Protein AF-A0A838E143-F1 (afdb_monomer_lite)

Secondary structure (DSSP, 8-state):
-HHHHHHHTTTTSSHHHHHHHHHHHHHHHHHHHHHHHHHHHHHHHHHHH---HHHHHHHHHHHHHHHHHHHHHHHHHHHTT--TT---HHHHHHHHHHHHHHHHHHHHHHHHHHHHHHHHHT------

Sequence (128 aa):
MIGGAMIAQGLGADPPESYAAGGALKTAHAAAMHGVQVLPGLSWLAAMGVRSPARRHGLIRLGVLGYVAIAAVALYEVTAAAPPSAVGLPSSVLLVAGLTALLAAFGIALAETFRSTTDRSGVRPARR

pLDDT: mean 80.86, std 12.03, range [56.12, 96.19]

Structure (mmCIF, N/CA/C/O backbone):
data_AF-A0A838E143-F1
#
_entry.id   AF-A0A838E143-F1
#
loop_
_atom_site.group_PDB
_atom_site.id
_atom_site.type_symbol
_atom_site.label_atom_id
_atom_site.label_alt_id
_atom_site.label_comp_id
_atom_site.label_asym_id
_atom_site.label_entity_id
_atom_site.label_seq_id
_atom_site.pdbx_PDB_ins_code
_atom_site.Cartn_x
_atom_site.Cartn_y
_atom_site.Cartn_z
_atom_site.occupancy
_atom_site.B_iso_or_equiv
_atom_site.auth_seq_id
_atom_site.auth_comp_id
_atom_site.auth_asym_id
_atom_site.auth_atom_id
_atom_site.pdbx_PDB_model_num
ATOM 1 N N . MET A 1 1 ? 16.957 11.752 -11.013 1.00 56.12 1 MET A N 1
ATOM 2 C CA . MET A 1 1 ? 15.738 11.824 -11.852 1.00 56.12 1 MET A CA 1
ATOM 3 C C . MET A 1 1 ? 15.716 10.628 -12.789 1.00 56.12 1 MET A C 1
ATOM 5 O O . MET A 1 1 ? 16.732 10.395 -13.428 1.00 56.12 1 MET A O 1
ATOM 9 N N . ILE A 1 2 ? 14.604 9.887 -12.874 1.00 62.69 2 ILE A N 1
ATOM 10 C CA . ILE A 1 2 ? 14.507 8.665 -13.702 1.00 62.69 2 ILE A CA 1
ATOM 11 C C . ILE A 1 2 ? 14.760 8.968 -15.187 1.00 62.69 2 ILE A C 1
ATOM 13 O O . ILE A 1 2 ? 15.520 8.251 -15.825 1.00 62.69 2 ILE A O 1
ATOM 17 N N . GLY A 1 3 ? 14.254 10.098 -15.699 1.00 61.03 3 GLY A N 1
ATOM 18 C CA . GLY A 1 3 ? 14.544 10.538 -17.070 1.00 61.03 3 GLY A CA 1
ATOM 19 C C . GLY A 1 3 ? 16.041 10.725 -17.354 1.00 61.03 3 GLY A C 1
ATOM 20 O O . GLY A 1 3 ? 16.498 10.402 -18.440 1.00 61.03 3 GLY A O 1
ATOM 21 N N . GLY A 1 4 ? 16.833 11.148 -16.362 1.00 60.81 4 GLY A N 1
ATOM 22 C CA . GLY A 1 4 ? 18.290 11.254 -16.507 1.00 60.81 4 GLY A CA 1
ATOM 23 C C . GLY A 1 4 ? 18.998 9.896 -16.574 1.00 60.81 4 GLY A C 1
ATOM 24 O O . GLY A 1 4 ? 19.957 9.751 -17.321 1.00 60.81 4 GLY A O 1
ATOM 25 N N . ALA A 1 5 ? 18.508 8.892 -15.836 1.00 63.56 5 ALA A N 1
ATOM 26 C CA . ALA A 1 5 ? 19.036 7.527 -15.904 1.00 63.56 5 ALA A CA 1
ATOM 27 C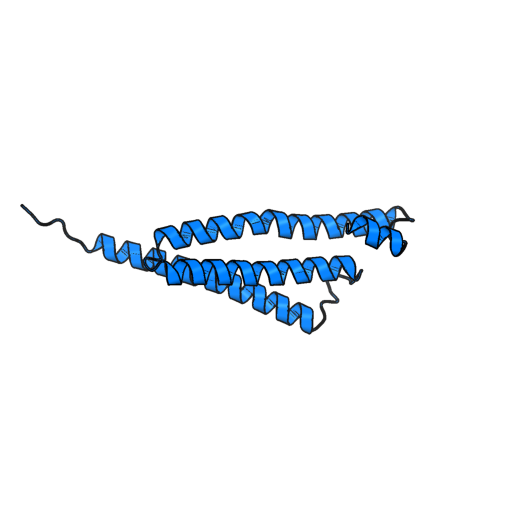 C . ALA A 1 5 ? 18.697 6.852 -17.243 1.00 63.56 5 ALA A C 1
ATOM 29 O O . ALA A 1 5 ? 19.539 6.164 -17.806 1.00 63.56 5 ALA A O 1
ATOM 30 N N . MET A 1 6 ? 17.501 7.110 -17.782 1.00 66.50 6 MET A N 1
ATOM 31 C CA . MET A 1 6 ? 17.100 6.636 -19.109 1.00 66.50 6 MET A CA 1
ATOM 32 C C . MET A 1 6 ? 17.958 7.251 -20.219 1.00 66.50 6 MET A C 1
ATOM 34 O O . MET A 1 6 ? 18.485 6.520 -21.050 1.00 66.50 6 MET A O 1
ATOM 38 N N . ILE A 1 7 ? 18.191 8.569 -20.172 1.00 67.25 7 ILE A N 1
ATOM 39 C CA . ILE A 1 7 ? 19.088 9.262 -21.111 1.00 67.25 7 ILE A CA 1
ATOM 40 C C . ILE A 1 7 ? 20.513 8.695 -21.027 1.00 67.25 7 ILE A C 1
ATOM 42 O O . ILE A 1 7 ? 21.138 8.452 -22.054 1.00 67.25 7 ILE A O 1
ATOM 46 N N . ALA A 1 8 ? 21.018 8.431 -19.818 1.00 66.25 8 ALA A N 1
ATOM 47 C CA . ALA A 1 8 ? 22.348 7.849 -19.626 1.00 66.25 8 ALA A CA 1
ATOM 48 C C . ALA A 1 8 ? 22.480 6.415 -20.179 1.00 66.25 8 ALA A C 1
ATOM 50 O O . ALA A 1 8 ? 23.585 5.990 -20.503 1.00 66.25 8 ALA A O 1
ATOM 51 N N . GLN A 1 9 ? 21.370 5.682 -20.297 1.00 69.38 9 GLN A N 1
ATOM 52 C CA . GLN A 1 9 ? 21.307 4.340 -20.887 1.00 69.38 9 GLN A CA 1
ATOM 53 C C . GLN A 1 9 ? 20.978 4.357 -22.392 1.00 69.38 9 GLN A C 1
ATOM 55 O O . GLN A 1 9 ? 20.842 3.296 -22.992 1.00 69.38 9 GLN A O 1
ATOM 60 N N . GLY A 1 10 ? 20.842 5.538 -23.007 1.00 64.69 10 GLY A N 1
ATOM 61 C CA . GLY A 1 10 ? 20.482 5.691 -24.422 1.00 64.69 10 GLY A CA 1
ATOM 62 C C . GLY A 1 10 ? 18.997 5.467 -24.731 1.00 64.69 10 GLY A C 1
ATOM 63 O O . GLY A 1 10 ? 18.599 5.568 -25.889 1.00 64.69 10 GLY A O 1
ATOM 64 N N . LEU A 1 11 ? 18.167 5.215 -23.715 1.00 65.31 11 LEU A N 1
ATOM 65 C CA . LEU A 1 11 ? 16.735 4.987 -23.884 1.00 65.31 11 LEU A CA 1
ATOM 66 C C . LEU A 1 11 ? 16.044 6.285 -24.313 1.00 65.31 11 LEU A C 1
ATOM 68 O O . LEU A 1 11 ? 16.064 7.285 -23.589 1.00 65.31 11 LEU A O 1
ATOM 72 N N . GLY A 1 12 ? 15.395 6.244 -25.478 1.00 61.53 12 GLY A N 1
ATOM 73 C CA . GLY A 1 12 ? 14.604 7.350 -26.018 1.00 61.53 12 GLY A CA 1
ATOM 74 C C . GLY A 1 12 ? 15.259 8.151 -27.147 1.00 61.53 12 GLY A C 1
ATOM 75 O O . GLY A 1 12 ? 14.677 9.147 -27.581 1.00 61.53 12 GLY A O 1
ATOM 76 N N . ALA A 1 13 ? 16.418 7.713 -27.650 1.00 67.69 13 ALA A N 1
ATOM 77 C CA . ALA A 1 13 ? 17.012 8.250 -28.878 1.00 67.69 13 ALA A CA 1
ATOM 78 C C . ALA A 1 13 ? 16.130 7.981 -30.114 1.00 67.69 13 ALA A C 1
ATOM 80 O O . ALA A 1 13 ? 16.042 8.831 -31.000 1.00 67.69 13 ALA A O 1
ATOM 81 N N . ASP A 1 14 ? 15.413 6.851 -30.115 1.00 71.69 14 ASP A N 1
ATOM 82 C CA . ASP A 1 14 ? 14.422 6.502 -31.127 1.00 71.69 14 ASP A CA 1
ATOM 83 C C . ASP A 1 14 ? 12.983 6.781 -30.633 1.00 71.69 14 ASP A C 1
ATOM 85 O O . ASP A 1 14 ? 12.624 6.417 -29.503 1.00 71.69 14 ASP A O 1
ATOM 89 N N . PRO A 1 15 ? 12.105 7.395 -31.458 1.00 73.62 15 PRO A N 1
ATOM 90 C CA . PRO A 1 15 ? 10.731 7.716 -31.061 1.00 73.62 15 PRO A CA 1
ATOM 91 C C . PRO A 1 15 ? 9.922 6.520 -30.515 1.00 73.62 15 PRO A C 1
ATOM 93 O O . PRO A 1 15 ? 9.253 6.690 -29.493 1.00 73.62 15 PRO A O 1
ATOM 96 N N . PRO A 1 16 ? 9.983 5.306 -31.105 1.00 75.06 16 PRO A N 1
ATOM 97 C CA . PRO A 1 16 ? 9.273 4.136 -30.580 1.00 75.06 16 PRO A CA 1
ATOM 98 C C . PRO A 1 16 ? 9.699 3.736 -29.159 1.00 75.06 16 PRO A C 1
ATOM 100 O O . PRO A 1 16 ? 8.845 3.411 -28.332 1.00 75.06 16 PRO A O 1
ATOM 103 N N . GLU A 1 17 ? 10.995 3.805 -28.847 1.00 67.75 17 GLU A N 1
ATOM 104 C CA . GLU A 1 17 ? 11.522 3.479 -27.515 1.00 67.75 17 GLU A CA 1
ATOM 105 C C . GLU A 1 17 ? 11.111 4.524 -26.475 1.00 67.75 17 GLU A C 1
ATOM 107 O O . GLU A 1 17 ? 10.701 4.182 -25.363 1.00 67.75 17 GLU A O 1
ATOM 112 N N . SER A 1 18 ? 11.131 5.802 -26.864 1.00 67.12 18 SER A N 1
ATOM 113 C CA . SER A 1 18 ? 10.624 6.908 -26.048 1.00 67.12 18 SER A CA 1
ATOM 114 C C . SER A 1 18 ? 9.153 6.717 -25.665 1.00 67.12 18 SER A C 1
ATOM 116 O O . SER A 1 18 ? 8.778 6.919 -24.506 1.00 67.12 18 SER A O 1
ATOM 118 N N . TYR A 1 19 ? 8.306 6.289 -26.607 1.00 70.31 19 TYR A N 1
ATOM 119 C CA . TYR A 1 19 ? 6.892 6.024 -26.326 1.00 70.31 19 TYR A CA 1
ATOM 120 C C . TYR A 1 19 ? 6.689 4.815 -25.410 1.00 70.31 19 TYR A C 1
ATOM 122 O O . TYR A 1 19 ? 5.866 4.885 -24.493 1.00 70.31 19 TYR A O 1
ATOM 130 N N . ALA A 1 20 ? 7.448 3.735 -25.609 1.00 69.06 20 ALA A N 1
ATOM 131 C CA . ALA A 1 20 ? 7.387 2.552 -24.755 1.00 69.06 20 ALA A CA 1
ATOM 132 C C . ALA A 1 20 ? 7.793 2.878 -23.308 1.00 69.06 20 ALA A C 1
ATOM 134 O O . ALA A 1 20 ? 7.065 2.563 -22.362 1.00 69.06 20 ALA A O 1
ATOM 135 N N . ALA A 1 21 ? 8.905 3.591 -23.127 1.00 66.19 21 ALA A N 1
ATOM 136 C CA . ALA A 1 21 ? 9.397 3.951 -21.805 1.00 66.19 21 ALA A CA 1
ATOM 137 C C . ALA A 1 21 ? 8.511 5.005 -21.111 1.00 66.19 21 ALA A C 1
ATOM 139 O O . ALA A 1 21 ? 8.232 4.902 -19.913 1.00 66.19 21 ALA A O 1
ATOM 140 N N . GLY A 1 22 ? 7.975 5.972 -21.864 1.00 68.56 22 GLY A N 1
ATOM 141 C CA . GLY A 1 22 ? 6.956 6.902 -21.371 1.00 68.56 22 GLY A CA 1
ATOM 142 C C . GLY A 1 22 ? 5.659 6.200 -20.943 1.00 68.56 22 GLY A C 1
ATOM 143 O O . GLY A 1 22 ? 5.021 6.614 -19.973 1.00 68.56 22 GLY A O 1
ATOM 144 N N . GLY A 1 23 ? 5.282 5.114 -21.622 1.00 70.88 23 GLY A N 1
ATOM 145 C CA . GLY A 1 23 ? 4.175 4.239 -21.232 1.00 70.88 23 GLY A CA 1
ATOM 146 C C . GLY A 1 23 ? 4.427 3.521 -19.904 1.00 70.88 23 GLY A C 1
ATOM 147 O O . GLY A 1 23 ? 3.591 3.594 -19.004 1.00 70.88 23 GL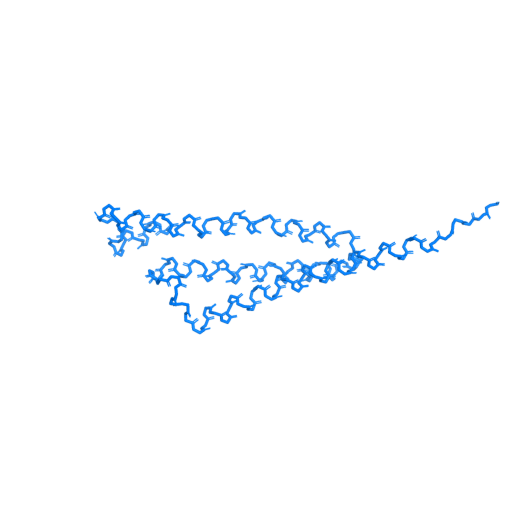Y A O 1
ATOM 148 N N . ALA A 1 24 ? 5.597 2.903 -19.735 1.00 67.62 24 ALA A N 1
ATOM 149 C CA . ALA A 1 24 ? 5.971 2.220 -18.492 1.00 67.62 24 ALA A CA 1
ATOM 150 C C . ALA A 1 24 ? 5.996 3.178 -17.284 1.00 67.62 24 ALA A C 1
AT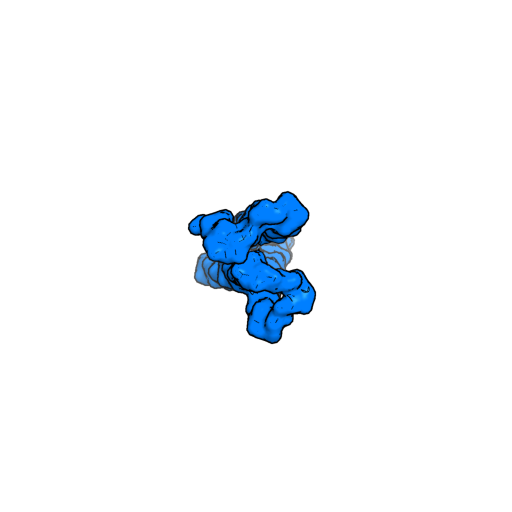OM 152 O O . ALA A 1 24 ? 5.471 2.865 -16.212 1.00 67.62 24 ALA A O 1
ATOM 153 N N . LEU A 1 25 ? 6.517 4.394 -17.480 1.00 70.44 25 LEU A N 1
ATOM 154 C CA . LEU A 1 25 ? 6.512 5.444 -16.461 1.00 70.44 25 LEU A CA 1
ATOM 155 C C . LEU A 1 25 ? 5.103 5.891 -16.067 1.00 70.44 25 LEU A C 1
ATOM 157 O O . LEU A 1 25 ? 4.875 6.174 -14.892 1.00 70.44 25 LEU A O 1
ATOM 161 N N . LYS A 1 26 ? 4.145 5.933 -17.002 1.00 70.31 26 LYS A N 1
ATOM 162 C CA . LYS A 1 26 ? 2.740 6.226 -16.675 1.00 70.31 26 LYS A CA 1
ATOM 163 C C . LYS A 1 26 ? 2.145 5.167 -15.757 1.00 70.31 26 LYS A C 1
ATOM 165 O O . LYS A 1 26 ? 1.419 5.531 -14.839 1.00 70.31 26 LYS A O 1
ATOM 170 N N . THR A 1 27 ? 2.472 3.894 -15.953 1.00 69.00 27 THR A N 1
ATOM 171 C CA . THR A 1 27 ? 1.988 2.805 -15.092 1.00 69.00 27 THR A CA 1
ATOM 172 C C . THR A 1 27 ? 2.574 2.906 -13.686 1.00 69.00 27 THR A C 1
ATOM 174 O O . THR A 1 27 ? 1.826 2.876 -12.710 1.00 69.00 27 THR A O 1
ATOM 177 N N . ALA A 1 28 ? 3.888 3.118 -13.566 1.00 68.69 28 ALA A N 1
ATOM 178 C CA . ALA A 1 28 ? 4.534 3.327 -12.269 1.00 68.69 28 ALA A CA 1
ATOM 179 C C . ALA A 1 28 ? 4.009 4.592 -11.566 1.00 68.69 28 ALA A C 1
ATOM 181 O O . ALA A 1 28 ? 3.735 4.575 -10.367 1.00 68.69 28 ALA A O 1
ATOM 182 N N . HIS A 1 29 ? 3.796 5.675 -12.318 1.00 74.50 29 HIS A N 1
ATOM 183 C CA . HIS A 1 29 ? 3.182 6.900 -11.814 1.00 74.50 29 HIS A CA 1
ATOM 184 C C . HIS A 1 29 ? 1.741 6.673 -11.352 1.00 74.50 29 HIS A C 1
ATOM 186 O O . HIS A 1 29 ? 1.377 7.124 -10.272 1.00 74.50 29 HIS A O 1
ATOM 192 N N . ALA A 1 30 ? 0.922 5.959 -12.127 1.00 73.25 30 ALA A N 1
ATOM 193 C CA . ALA A 1 30 ? -0.450 5.633 -11.756 1.00 73.25 30 ALA A CA 1
ATOM 194 C C . ALA A 1 30 ? -0.482 4.787 -10.479 1.00 73.25 30 ALA A C 1
ATOM 196 O O . ALA A 1 30 ? -1.200 5.140 -9.550 1.00 73.25 30 ALA A O 1
ATOM 197 N N . ALA A 1 31 ? 0.353 3.751 -10.372 1.00 70.75 31 ALA A N 1
ATOM 198 C CA . ALA A 1 31 ? 0.485 2.958 -9.152 1.00 70.75 31 ALA A CA 1
ATOM 199 C C . ALA A 1 31 ? 0.889 3.828 -7.948 1.00 70.75 31 ALA A C 1
ATOM 201 O O . ALA A 1 31 ? 0.249 3.759 -6.898 1.00 70.75 31 ALA A O 1
ATOM 202 N N . ALA A 1 32 ? 1.880 4.709 -8.128 1.00 73.25 32 ALA A N 1
ATOM 203 C CA . ALA A 1 32 ? 2.358 5.623 -7.093 1.00 73.25 32 ALA A CA 1
ATOM 204 C C . ALA A 1 32 ? 1.301 6.666 -6.665 1.00 73.25 32 ALA A C 1
ATOM 206 O O . ALA A 1 32 ? 1.179 7.009 -5.487 1.00 73.25 32 ALA A O 1
ATOM 207 N N . MET A 1 33 ? 0.523 7.181 -7.617 1.00 76.25 33 MET A N 1
ATOM 208 C CA . MET A 1 33 ? -0.500 8.201 -7.375 1.00 76.25 33 MET A CA 1
ATOM 209 C C . MET A 1 33 ? -1.816 7.616 -6.873 1.00 76.25 33 MET A C 1
ATOM 211 O O . MET A 1 33 ? -2.531 8.266 -6.125 1.00 76.25 33 MET A O 1
ATOM 215 N N . HIS A 1 34 ? -2.179 6.404 -7.278 1.00 70.56 34 HIS A N 1
AT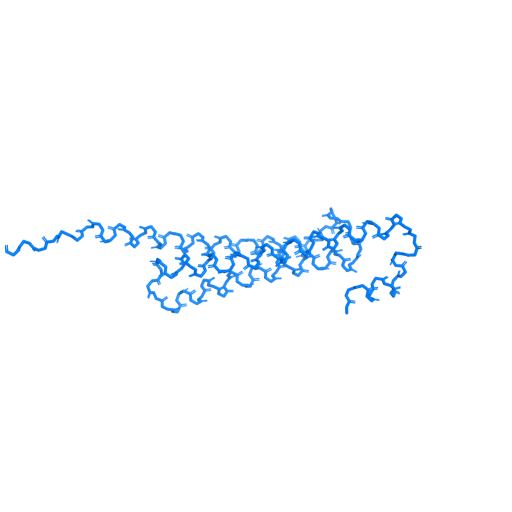OM 216 C CA . HIS A 1 34 ? -3.434 5.780 -6.852 1.00 70.56 34 HIS A CA 1
ATOM 217 C C . HIS A 1 34 ? -3.249 5.108 -5.493 1.00 70.56 34 HIS A C 1
ATOM 219 O O . HIS A 1 34 ? -4.118 5.196 -4.627 1.00 70.56 34 HIS A O 1
ATOM 225 N N . GLY A 1 35 ? -2.069 4.540 -5.243 1.00 66.69 35 GLY A N 1
ATOM 226 C CA . GLY A 1 35 ? -1.711 3.998 -3.941 1.00 66.69 35 GLY A CA 1
ATOM 227 C C . GLY A 1 35 ? -1.661 5.041 -2.824 1.00 66.69 35 GLY A C 1
ATOM 228 O O . GLY A 1 35 ? -1.959 4.716 -1.674 1.00 66.69 35 GLY A O 1
ATOM 229 N N . VAL A 1 36 ? -1.415 6.318 -3.152 1.00 75.31 36 VAL A N 1
ATOM 230 C CA . VAL A 1 36 ? -1.512 7.409 -2.168 1.00 75.31 36 VAL A CA 1
ATOM 231 C C . VAL A 1 36 ? -2.916 7.548 -1.582 1.00 75.31 36 VAL A C 1
ATOM 233 O O . VAL A 1 36 ? -3.038 8.056 -0.478 1.00 75.31 36 VAL A O 1
ATOM 236 N N . GLN A 1 37 ? -3.967 7.088 -2.274 1.00 84.69 37 GLN A N 1
ATOM 237 C CA . GLN A 1 37 ? -5.347 7.119 -1.773 1.00 84.69 37 GLN A CA 1
ATOM 238 C C . GLN A 1 37 ? -5.646 5.938 -0.837 1.00 84.69 37 GLN A C 1
ATOM 240 O O . GLN A 1 37 ? -6.504 6.039 0.043 1.00 84.69 37 GLN A O 1
ATOM 245 N N . VAL A 1 38 ? -4.895 4.839 -0.960 1.00 83.31 38 VAL A N 1
ATOM 246 C CA . VAL A 1 38 ? -5.081 3.630 -0.145 1.00 83.31 38 VAL A CA 1
ATOM 247 C C . VAL A 1 38 ? -4.714 3.884 1.318 1.00 83.31 38 VAL A C 1
ATOM 249 O O . VAL A 1 38 ? -5.422 3.431 2.215 1.00 83.31 38 VAL A O 1
ATOM 252 N N . LEU A 1 39 ? -3.644 4.640 1.586 1.00 87.81 39 LEU A N 1
ATOM 253 C CA . LEU A 1 39 ? -3.194 4.917 2.956 1.00 87.81 39 LEU A CA 1
ATOM 254 C C . LEU A 1 39 ? -4.159 5.827 3.750 1.00 87.81 39 LEU A C 1
ATOM 256 O O . LEU A 1 39 ? -4.466 5.482 4.893 1.00 87.81 39 LEU A O 1
ATOM 260 N N . PRO A 1 40 ? -4.694 6.934 3.192 1.00 88.88 40 PRO A N 1
ATOM 261 C CA . PRO A 1 40 ? -5.801 7.685 3.779 1.00 88.88 40 PRO A CA 1
ATOM 262 C C . PRO A 1 40 ? -7.059 6.837 3.976 1.00 88.88 40 PRO A C 1
ATOM 264 O O . PRO A 1 40 ? -7.691 6.928 5.023 1.00 88.88 40 PRO A O 1
ATOM 267 N N . GLY A 1 41 ? -7.406 5.974 3.014 1.00 90.62 41 GLY A N 1
ATOM 268 C CA . GLY A 1 41 ? -8.542 5.059 3.154 1.00 90.62 41 GLY A CA 1
ATOM 269 C C . GLY A 1 41 ? -8.367 4.085 4.325 1.00 90.62 41 GLY A C 1
ATOM 270 O O . GLY A 1 41 ? -9.271 3.915 5.143 1.00 90.62 41 GLY A O 1
ATOM 271 N N . LEU A 1 42 ? -7.175 3.497 4.461 1.00 91.62 42 LEU A N 1
ATOM 272 C CA . LEU A 1 42 ? -6.822 2.619 5.576 1.00 91.62 42 LEU A CA 1
ATOM 273 C C . LEU A 1 42 ? -6.818 3.370 6.913 1.00 91.62 42 LEU A C 1
ATOM 275 O O . LEU A 1 42 ? -7.312 2.841 7.908 1.00 91.62 42 LEU A O 1
ATOM 279 N N . SER A 1 43 ? -6.269 4.587 6.962 1.00 92.69 43 SER A N 1
ATOM 280 C CA . SER A 1 43 ? -6.220 5.378 8.196 1.00 92.69 43 SER A CA 1
ATOM 281 C C . SER A 1 43 ? -7.617 5.799 8.650 1.00 92.69 43 SER A C 1
ATOM 283 O O . SER A 1 43 ? -7.920 5.702 9.841 1.00 92.69 43 SER A O 1
ATOM 285 N N . TRP A 1 44 ? -8.486 6.168 7.707 1.00 94.62 44 TRP A N 1
ATOM 286 C CA . TRP A 1 44 ? -9.897 6.450 7.945 1.00 94.62 44 TRP A CA 1
ATOM 287 C C . TRP A 1 44 ? -10.629 5.224 8.496 1.00 94.62 44 TRP A C 1
ATOM 289 O O . TRP A 1 44 ? -11.248 5.297 9.558 1.00 94.62 44 TRP A O 1
ATOM 299 N N . LEU A 1 45 ? -10.486 4.069 7.842 1.00 92.69 45 LEU A N 1
ATOM 300 C CA . LEU A 1 45 ? -11.097 2.817 8.286 1.00 92.69 45 LEU A CA 1
ATOM 301 C C . LEU A 1 45 ? -10.623 2.421 9.690 1.00 92.69 45 LEU A C 1
ATOM 303 O O . LEU A 1 45 ? -11.425 2.110 10.572 1.00 92.69 45 LEU A O 1
ATOM 307 N N . ALA A 1 46 ? -9.315 2.497 9.934 1.00 91.81 46 ALA A N 1
ATOM 308 C CA . ALA A 1 46 ? -8.744 2.170 11.229 1.00 91.81 46 ALA A CA 1
ATOM 309 C C . ALA A 1 46 ? -9.186 3.157 12.326 1.00 91.81 46 ALA A C 1
ATOM 311 O O . ALA A 1 46 ? -9.354 2.756 13.475 1.00 91.81 46 ALA A O 1
ATOM 312 N N . ALA A 1 47 ? -9.430 4.430 11.999 1.00 92.38 47 ALA A N 1
ATOM 313 C CA . ALA A 1 47 ? -9.968 5.404 12.947 1.00 92.38 47 ALA A CA 1
ATOM 314 C C . ALA A 1 47 ? -11.411 5.090 13.384 1.00 92.38 47 ALA A C 1
ATOM 316 O O . ALA A 1 47 ? -11.782 5.430 14.507 1.00 92.38 47 ALA A O 1
ATOM 317 N N . MET A 1 48 ? -12.206 4.421 12.543 1.00 91.94 48 MET A N 1
ATOM 318 C CA . MET A 1 48 ? -13.583 4.041 12.880 1.00 91.94 48 MET A CA 1
ATOM 319 C C . MET A 1 48 ? -13.665 2.805 13.782 1.00 91.94 48 MET A C 1
ATOM 321 O O . MET A 1 48 ? -14.511 2.756 14.678 1.00 91.94 48 MET A O 1
ATOM 325 N N . GLY A 1 49 ? -12.819 1.801 13.532 1.00 88.06 49 GLY A N 1
ATOM 326 C CA . GLY A 1 49 ? -12.933 0.480 14.157 1.00 88.06 49 GLY A CA 1
ATOM 327 C C . GLY A 1 49 ? -11.882 0.127 15.207 1.00 88.06 49 GLY A C 1
ATOM 328 O O . GLY A 1 49 ? -12.149 -0.680 16.093 1.00 88.06 49 GLY A O 1
ATOM 329 N N . VAL A 1 50 ? -10.681 0.703 15.133 1.00 91.69 50 VAL A N 1
ATOM 330 C CA . VAL A 1 50 ? -9.532 0.258 15.934 1.00 91.69 50 VAL A CA 1
ATOM 331 C C . VAL A 1 50 ? -9.388 1.149 17.164 1.00 91.69 50 VAL A C 1
ATOM 333 O O . VAL A 1 50 ? -8.892 2.273 17.085 1.00 91.69 50 VAL A O 1
ATOM 336 N N . ARG A 1 51 ? -9.805 0.648 18.335 1.00 90.31 51 ARG A N 1
ATOM 337 C CA . ARG A 1 51 ? -9.799 1.447 19.578 1.00 90.31 51 ARG A CA 1
ATOM 338 C C . ARG A 1 51 ? -8.409 1.676 20.168 1.00 90.31 51 ARG A C 1
ATOM 340 O O . ARG A 1 51 ? -8.187 2.693 20.815 1.00 90.31 51 ARG A O 1
ATOM 347 N N . SER A 1 52 ? -7.474 0.748 19.957 1.00 93.69 52 SER A N 1
ATOM 348 C CA . SER A 1 52 ? -6.104 0.880 20.467 1.00 93.69 52 SER A CA 1
ATOM 349 C C . SER A 1 52 ? -5.255 1.751 19.532 1.00 93.69 52 SER A C 1
ATOM 351 O O . SER A 1 52 ? -5.049 1.365 18.375 1.00 93.69 52 SER A O 1
ATOM 353 N N . PRO A 1 53 ? -4.684 2.875 20.011 1.00 92.88 53 PRO A N 1
ATOM 354 C CA . PRO A 1 53 ? -3.805 3.715 19.198 1.00 92.88 53 PRO A CA 1
ATOM 355 C C . PRO A 1 53 ? -2.579 2.957 18.676 1.00 92.88 53 PRO A C 1
ATOM 357 O O . PRO A 1 53 ? -2.197 3.122 17.519 1.00 92.88 53 PRO A O 1
ATOM 360 N N . ALA A 1 54 ? -1.995 2.080 19.501 1.00 94.38 54 ALA A N 1
ATOM 361 C CA . ALA A 1 54 ? -0.841 1.269 19.121 1.00 94.38 54 ALA A CA 1
ATOM 362 C C . ALA A 1 54 ? -1.175 0.320 17.961 1.00 94.38 54 ALA A C 1
ATOM 364 O O . ALA A 1 54 ? -0.421 0.225 16.994 1.00 94.38 54 ALA A O 1
ATOM 365 N N . ARG A 1 55 ? -2.345 -0.326 18.019 1.00 93.81 55 ARG A N 1
ATOM 366 C CA . ARG A 1 55 ? -2.815 -1.235 16.968 1.00 93.81 55 ARG A CA 1
ATOM 367 C C . ARG A 1 55 ? -3.132 -0.490 15.675 1.00 93.81 55 ARG A C 1
ATOM 369 O O . ARG A 1 55 ? -2.723 -0.932 14.607 1.00 93.81 55 ARG A O 1
ATOM 376 N N . ARG A 1 56 ? -3.769 0.681 15.771 1.00 94.56 56 ARG A N 1
ATOM 377 C CA . ARG A 1 56 ? -4.044 1.556 14.623 1.00 94.56 56 ARG A CA 1
ATOM 378 C C . ARG A 1 56 ? -2.755 1.969 13.916 1.00 94.56 56 ARG A C 1
ATOM 380 O O . ARG A 1 56 ? -2.647 1.820 12.703 1.00 94.56 56 ARG A O 1
ATOM 387 N N . HIS A 1 57 ? -1.758 2.437 14.667 1.00 95.62 57 HIS A N 1
ATOM 388 C CA . HIS A 1 57 ? -0.454 2.785 14.099 1.00 95.62 57 HIS A CA 1
ATOM 389 C C . HIS A 1 57 ? 0.265 1.566 13.514 1.00 95.62 57 HIS A C 1
ATOM 391 O O . HIS A 1 57 ? 0.887 1.691 12.464 1.00 95.62 57 HIS A O 1
ATOM 397 N N . GLY A 1 58 ? 0.156 0.393 14.144 1.00 96.19 58 GLY A N 1
ATOM 398 C CA . GLY A 1 58 ? 0.693 -0.859 13.610 1.00 96.19 58 GLY A CA 1
ATOM 399 C C . GLY A 1 58 ? 0.109 -1.216 12.241 1.00 96.19 58 GLY A C 1
ATOM 400 O O . GLY A 1 58 ? 0.865 -1.493 11.315 1.00 96.19 58 GLY A O 1
ATOM 401 N N . LEU A 1 59 ? -1.215 -1.130 12.084 1.00 95.44 59 LEU A N 1
ATOM 402 C CA . LEU A 1 59 ? -1.897 -1.401 10.813 1.00 95.44 59 LEU A CA 1
ATOM 403 C C . LEU A 1 59 ? -1.509 -0.399 9.725 1.00 95.44 59 LEU A C 1
ATOM 405 O O . LEU A 1 59 ? -1.210 -0.801 8.604 1.00 95.44 59 LEU A O 1
ATOM 409 N N . ILE A 1 60 ? -1.446 0.892 10.061 1.00 94.19 60 ILE A N 1
ATOM 410 C CA . ILE A 1 60 ? -1.007 1.926 9.116 1.00 94.19 60 ILE A CA 1
ATOM 411 C C . ILE A 1 60 ? 0.441 1.670 8.686 1.00 94.19 60 ILE A C 1
ATOM 413 O O . ILE A 1 60 ? 0.730 1.701 7.496 1.00 94.19 60 ILE A O 1
ATOM 417 N N . ARG A 1 61 ? 1.347 1.358 9.623 1.00 95.62 61 ARG A N 1
ATOM 418 C CA . ARG A 1 61 ? 2.748 1.027 9.308 1.00 95.62 61 ARG A CA 1
ATOM 419 C C . ARG A 1 61 ? 2.856 -0.202 8.413 1.00 95.62 61 ARG A C 1
ATOM 421 O O . ARG A 1 61 ? 3.615 -0.168 7.453 1.00 95.62 61 ARG A O 1
ATOM 428 N N . LEU A 1 62 ? 2.090 -1.255 8.695 1.00 96.12 62 LEU A N 1
ATOM 429 C CA . LEU A 1 62 ? 2.054 -2.455 7.861 1.00 96.12 62 LEU A CA 1
ATOM 430 C C . LEU A 1 62 ? 1.580 -2.130 6.436 1.00 96.12 62 LEU A C 1
ATOM 432 O O . LEU A 1 62 ? 2.212 -2.558 5.475 1.00 96.12 62 LEU A O 1
ATOM 436 N N . GLY A 1 63 ? 0.528 -1.316 6.303 1.00 93.19 63 GLY A N 1
ATOM 437 C CA . GLY A 1 63 ? 0.045 -0.834 5.008 1.00 93.19 63 GLY A CA 1
ATOM 438 C C . GLY A 1 63 ? 1.083 0.009 4.262 1.00 93.19 63 GLY A C 1
ATOM 439 O O . GLY A 1 63 ? 1.305 -0.207 3.074 1.00 93.19 63 GLY A O 1
ATOM 440 N N . VAL A 1 64 ? 1.780 0.915 4.956 1.00 93.62 64 VAL A N 1
ATOM 441 C CA . VAL A 1 64 ? 2.874 1.718 4.382 1.00 93.62 64 VAL A CA 1
ATOM 442 C C . VAL A 1 64 ? 4.005 0.824 3.879 1.00 93.62 64 VAL A C 1
ATOM 444 O O . VAL A 1 64 ? 4.447 0.995 2.748 1.00 93.62 64 VAL A O 1
ATOM 447 N N . LEU A 1 65 ? 4.459 -0.142 4.680 1.00 94.69 65 LEU A N 1
ATOM 448 C CA . LEU A 1 65 ? 5.533 -1.058 4.285 1.00 94.69 65 LEU A CA 1
ATOM 449 C C . LEU A 1 65 ? 5.130 -1.920 3.086 1.00 94.69 65 LEU A C 1
ATOM 451 O O . LEU A 1 65 ? 5.913 -2.060 2.148 1.00 94.69 65 LEU A O 1
ATOM 455 N N . GLY A 1 66 ? 3.901 -2.445 3.083 1.00 92.81 66 GLY A N 1
ATOM 456 C CA . GLY A 1 66 ? 3.381 -3.215 1.955 1.00 92.81 66 GLY A CA 1
ATOM 457 C C . GLY A 1 66 ? 3.312 -2.388 0.673 1.00 92.81 66 GLY A C 1
ATOM 458 O O . GLY A 1 66 ? 3.712 -2.845 -0.396 1.00 92.81 66 GLY A O 1
ATOM 459 N N . TYR A 1 67 ? 2.894 -1.130 0.791 1.00 89.62 67 TYR A N 1
ATOM 460 C CA . TYR A 1 67 ? 2.855 -0.204 -0.330 1.00 89.62 67 TYR A CA 1
ATOM 461 C C . TYR A 1 67 ? 4.247 0.161 -0.864 1.00 89.62 67 TYR A C 1
ATOM 463 O O . TYR A 1 67 ? 4.466 0.145 -2.074 1.00 89.62 67 TYR A O 1
ATOM 471 N N . VAL A 1 68 ? 5.208 0.435 0.025 1.00 90.75 68 VAL A N 1
ATOM 472 C CA . VAL A 1 68 ? 6.604 0.709 -0.353 1.00 90.75 68 VAL A CA 1
ATOM 473 C C . VAL A 1 68 ? 7.207 -0.475 -1.107 1.00 90.75 68 VAL A C 1
ATOM 475 O O . VAL A 1 68 ? 7.887 -0.260 -2.106 1.00 90.75 68 VAL A O 1
ATOM 478 N N . ALA A 1 69 ? 6.922 -1.711 -0.688 1.00 90.69 69 ALA A N 1
ATOM 479 C CA . ALA A 1 69 ? 7.377 -2.908 -1.392 1.00 90.69 69 ALA A CA 1
ATOM 480 C C . ALA A 1 69 ? 6.837 -2.976 -2.833 1.00 90.69 69 ALA A C 1
ATOM 482 O O . ALA A 1 69 ? 7.611 -3.180 -3.765 1.00 90.69 69 ALA A O 1
ATOM 483 N N . ILE A 1 70 ? 5.538 -2.729 -3.033 1.00 87.62 70 ILE A N 1
ATOM 484 C CA . ILE A 1 70 ? 4.914 -2.709 -4.368 1.00 87.62 70 ILE A CA 1
ATOM 485 C C . ILE A 1 70 ? 5.518 -1.595 -5.236 1.00 87.62 70 ILE A C 1
ATOM 487 O O . ILE A 1 70 ? 5.890 -1.832 -6.385 1.00 87.62 70 ILE A O 1
ATOM 491 N N . ALA A 1 71 ? 5.658 -0.387 -4.684 1.00 85.75 71 ALA A N 1
ATOM 492 C CA . ALA A 1 71 ? 6.234 0.751 -5.395 1.00 85.75 71 ALA A CA 1
ATOM 493 C C . ALA A 1 71 ? 7.704 0.513 -5.779 1.00 85.75 71 ALA A C 1
ATOM 495 O O . ALA A 1 71 ? 8.124 0.899 -6.868 1.00 85.75 71 ALA A O 1
ATOM 496 N N . ALA A 1 72 ? 8.476 -0.152 -4.915 1.00 86.19 72 ALA A N 1
ATOM 497 C CA . ALA A 1 72 ? 9.861 -0.512 -5.190 1.00 86.19 72 ALA A CA 1
ATOM 498 C C . ALA A 1 72 ? 9.979 -1.516 -6.346 1.00 86.19 72 ALA A C 1
ATOM 500 O O . ALA A 1 72 ? 10.853 -1.348 -7.193 1.00 86.19 72 ALA A O 1
ATOM 501 N N . VAL A 1 73 ? 9.086 -2.512 -6.423 1.00 85.00 73 VAL A N 1
ATOM 502 C CA . VAL A 1 73 ? 9.050 -3.463 -7.549 1.00 85.00 73 VAL A CA 1
ATOM 503 C C . VAL A 1 73 ? 8.716 -2.746 -8.857 1.00 85.00 73 VAL A C 1
ATOM 505 O O . VAL A 1 73 ? 9.458 -2.882 -9.825 1.00 85.00 73 VAL A O 1
ATOM 508 N N . ALA A 1 74 ? 7.676 -1.907 -8.864 1.00 80.31 74 ALA A N 1
ATOM 509 C CA . ALA A 1 74 ? 7.300 -1.132 -10.049 1.00 80.31 74 ALA A CA 1
ATOM 510 C C . ALA A 1 74 ? 8.430 -0.196 -10.515 1.00 80.31 74 ALA A C 1
ATOM 512 O O . ALA A 1 74 ? 8.676 -0.047 -11.710 1.00 80.31 74 ALA A O 1
ATOM 513 N N . LEU A 1 75 ? 9.146 0.427 -9.574 1.00 80.25 75 LEU A N 1
ATOM 514 C CA . LEU A 1 75 ? 10.305 1.257 -9.886 1.00 80.25 75 LEU A CA 1
ATOM 515 C C . LEU A 1 75 ? 11.450 0.428 -10.477 1.00 80.25 75 LEU A C 1
ATOM 517 O O . LEU A 1 75 ? 12.046 0.836 -11.472 1.00 80.25 75 LEU A O 1
ATOM 521 N N . TYR A 1 76 ? 11.744 -0.726 -9.877 1.00 81.19 76 TYR A N 1
ATOM 522 C CA . TYR A 1 76 ? 12.795 -1.626 -10.337 1.00 81.19 76 TYR A CA 1
ATOM 523 C C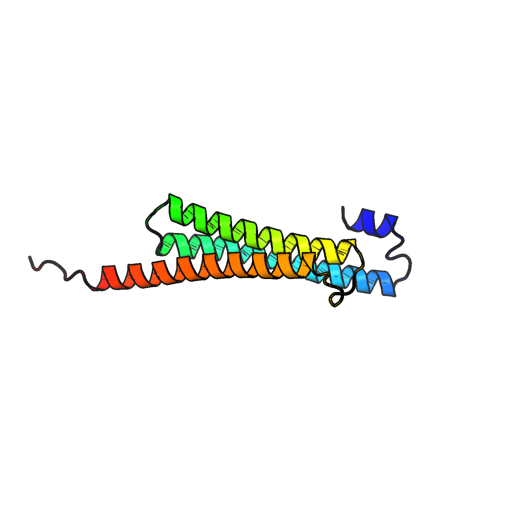 . TYR A 1 76 ? 12.557 -2.078 -11.781 1.00 81.19 76 TYR A C 1
ATOM 525 O O . TYR A 1 76 ? 13.458 -1.924 -12.604 1.00 81.19 76 TYR A O 1
ATOM 533 N N . GLU A 1 77 ? 11.346 -2.538 -12.108 1.00 76.88 77 GLU A N 1
ATOM 534 C CA . GLU A 1 77 ? 10.965 -2.976 -13.460 1.00 76.88 77 GLU A CA 1
ATOM 535 C C . GLU A 1 77 ? 11.214 -1.886 -14.508 1.00 76.88 77 GLU A C 1
ATOM 537 O O . GLU A 1 77 ? 11.827 -2.144 -15.545 1.00 76.88 77 GLU A O 1
ATOM 542 N N . VAL A 1 78 ? 10.829 -0.644 -14.196 1.00 72.25 78 VAL A N 1
ATOM 543 C CA . VAL A 1 78 ? 11.061 0.512 -15.072 1.00 72.25 78 VAL A CA 1
ATOM 544 C C . VAL A 1 78 ? 12.555 0.805 -15.238 1.00 72.25 78 VAL A C 1
ATOM 546 O O . VAL A 1 78 ? 13.008 1.058 -16.350 1.00 72.25 78 VAL A O 1
ATOM 549 N N . THR A 1 79 ? 13.337 0.780 -14.155 1.00 72.44 79 THR A N 1
ATOM 550 C CA . THR A 1 79 ? 14.774 1.123 -14.207 1.00 72.44 79 THR A CA 1
ATOM 551 C C . THR A 1 79 ? 15.664 0.031 -14.793 1.00 72.44 79 THR A C 1
ATOM 553 O O . THR A 1 79 ? 16.751 0.335 -15.276 1.00 72.44 79 THR A O 1
ATOM 556 N N . ALA A 1 80 ? 15.224 -1.226 -14.747 1.00 73.56 80 ALA A N 1
ATOM 557 C CA . ALA A 1 80 ? 15.957 -2.367 -15.284 1.00 73.56 80 ALA A CA 1
ATOM 558 C C . ALA A 1 80 ? 15.668 -2.617 -16.774 1.00 73.56 80 ALA A C 1
ATOM 560 O O . ALA A 1 80 ? 16.220 -3.560 -17.335 1.00 73.56 80 ALA A O 1
ATOM 561 N N . ALA A 1 81 ? 14.779 -1.824 -17.395 1.00 65.19 81 ALA A N 1
ATOM 562 C CA . ALA A 1 81 ? 14.231 -2.080 -18.730 1.00 65.19 81 ALA A CA 1
ATOM 563 C C . ALA A 1 81 ? 13.699 -3.522 -18.891 1.00 65.19 81 ALA A C 1
ATOM 565 O O . ALA A 1 81 ? 13.707 -4.094 -19.981 1.00 65.19 81 ALA A O 1
ATOM 566 N N . ALA A 1 82 ? 13.250 -4.128 -17.787 1.00 65.12 82 ALA A N 1
ATOM 567 C CA . ALA A 1 82 ? 12.759 -5.493 -17.780 1.00 65.12 82 ALA A CA 1
ATOM 568 C C . ALA A 1 82 ? 11.312 -5.509 -18.295 1.00 65.12 82 ALA A C 1
ATOM 570 O O . ALA A 1 82 ? 10.510 -4.661 -17.890 1.00 65.12 82 ALA A O 1
ATOM 571 N N . PRO A 1 83 ? 10.931 -6.459 -19.168 1.00 62.12 83 PRO A N 1
ATOM 572 C CA . PRO A 1 83 ? 9.536 -6.593 -19.553 1.00 62.12 83 PRO A CA 1
ATOM 573 C C . PRO A 1 83 ? 8.686 -6.962 -18.321 1.00 62.12 83 PRO A C 1
ATOM 575 O O . PRO A 1 83 ? 9.177 -7.682 -17.448 1.00 62.12 83 PRO A O 1
ATOM 578 N N . PRO A 1 84 ? 7.399 -6.565 -18.259 1.00 58.44 84 PRO A N 1
ATOM 579 C CA . PRO A 1 84 ? 6.510 -6.864 -17.125 1.00 58.44 84 PRO A CA 1
ATOM 580 C C . PRO A 1 84 ? 6.363 -8.361 -16.812 1.00 58.44 84 PRO A C 1
ATOM 582 O O . PRO A 1 84 ? 5.922 -8.737 -15.736 1.00 58.44 84 PRO A O 1
ATOM 585 N N . SER A 1 85 ? 6.704 -9.232 -17.765 1.00 59.56 85 SER A N 1
ATOM 586 C CA . SER A 1 85 ? 6.700 -10.689 -17.619 1.00 59.56 85 SER A CA 1
ATOM 587 C C . SER A 1 85 ? 8.009 -11.266 -17.062 1.00 59.56 85 SER A C 1
ATOM 589 O O . SER A 1 85 ? 8.053 -12.449 -16.739 1.00 59.56 85 SER A O 1
ATOM 591 N N . ALA A 1 86 ? 9.076 -10.471 -16.951 1.00 63.69 86 ALA A N 1
ATOM 592 C CA . ALA A 1 86 ? 10.380 -10.881 -16.422 1.00 63.69 86 ALA A CA 1
ATOM 593 C C . ALA A 1 86 ? 10.520 -10.577 -14.923 1.00 63.69 86 ALA A C 1
ATOM 595 O O . ALA A 1 86 ? 11.605 -10.245 -14.439 1.00 63.69 86 ALA A O 1
ATOM 596 N N . VAL A 1 87 ? 9.421 -10.696 -14.175 1.00 65.62 87 VAL A N 1
ATOM 597 C CA . VAL A 1 87 ? 9.420 -10.526 -12.722 1.00 65.62 87 VAL A CA 1
ATOM 598 C C . VAL A 1 87 ? 10.247 -11.660 -12.115 1.00 65.62 87 VAL A C 1
ATOM 600 O O . VAL A 1 87 ? 9.778 -12.787 -11.957 1.00 65.62 87 VAL A O 1
ATOM 603 N N . GLY A 1 88 ? 11.514 -11.387 -11.801 1.00 79.00 88 GLY A N 1
ATOM 604 C CA . GLY A 1 88 ? 12.379 -12.357 -11.136 1.00 79.00 88 GLY A CA 1
ATOM 605 C C . GLY A 1 88 ? 11.755 -12.850 -9.825 1.00 79.00 88 GLY A C 1
ATOM 606 O O . GLY A 1 88 ? 10.942 -12.156 -9.208 1.00 79.00 88 GLY A O 1
ATOM 607 N N . LEU A 1 89 ? 12.160 -14.042 -9.372 1.00 83.25 89 LEU A N 1
ATOM 608 C CA . LEU A 1 89 ? 11.725 -14.616 -8.089 1.00 83.25 89 LEU A CA 1
ATOM 609 C C . LEU A 1 89 ? 11.746 -13.597 -6.927 1.00 83.25 89 LEU A C 1
ATOM 611 O O . LEU A 1 89 ? 10.739 -13.504 -6.224 1.00 83.25 89 LEU A O 1
ATOM 615 N N . PRO A 1 90 ? 12.804 -12.777 -6.742 1.00 83.38 90 PRO A N 1
ATOM 616 C CA . PRO A 1 90 ? 12.837 -11.778 -5.673 1.00 83.38 90 PRO A CA 1
ATOM 617 C C . PRO A 1 90 ? 11.729 -10.723 -5.785 1.00 83.38 90 PRO A C 1
ATOM 619 O O . PRO A 1 90 ? 11.060 -10.427 -4.795 1.00 83.38 90 PRO A O 1
ATOM 622 N N . SER A 1 91 ? 11.498 -10.190 -6.987 1.00 85.62 91 SER A N 1
ATOM 623 C CA . SER A 1 91 ? 10.471 -9.174 -7.248 1.00 85.62 91 SER A CA 1
ATOM 624 C C . SER A 1 91 ? 9.064 -9.738 -7.055 1.00 85.62 91 SER A C 1
ATOM 626 O O . SER A 1 91 ? 8.219 -9.085 -6.451 1.00 85.62 91 SER A O 1
ATOM 628 N N . SER A 1 92 ? 8.838 -10.985 -7.477 1.00 86.50 92 SER A N 1
ATOM 629 C CA . SER A 1 92 ? 7.564 -11.687 -7.284 1.00 86.50 92 SER A CA 1
ATOM 630 C C . SER A 1 92 ? 7.261 -11.902 -5.801 1.00 86.50 92 SER A C 1
ATOM 632 O O . SER A 1 92 ? 6.164 -11.596 -5.337 1.00 86.50 92 SER A O 1
ATOM 634 N N . VAL A 1 93 ? 8.248 -12.374 -5.030 1.00 90.81 93 VAL A N 1
ATOM 635 C CA . VAL A 1 93 ? 8.117 -12.556 -3.576 1.00 90.81 93 VAL A CA 1
ATOM 636 C C . VAL A 1 93 ? 7.835 -11.223 -2.890 1.00 90.81 93 VAL A C 1
ATOM 638 O O . VAL A 1 93 ? 6.932 -11.147 -2.058 1.00 90.81 93 VAL A O 1
ATOM 641 N N . LEU A 1 94 ? 8.563 -10.165 -3.252 1.00 91.94 94 LEU A N 1
ATOM 642 C CA . LEU A 1 94 ? 8.386 -8.843 -2.661 1.00 91.94 94 LEU A CA 1
ATOM 643 C C . LEU A 1 94 ? 7.009 -8.246 -2.986 1.00 91.94 94 LEU A C 1
ATOM 645 O O . LEU A 1 94 ? 6.371 -7.670 -2.104 1.00 91.94 94 LEU A O 1
ATOM 649 N N . LEU A 1 95 ? 6.522 -8.430 -4.214 1.00 89.75 95 LEU A N 1
ATOM 650 C CA . LEU A 1 95 ? 5.206 -7.965 -4.646 1.00 89.75 95 LEU A CA 1
ATOM 651 C C . LEU A 1 95 ? 4.082 -8.709 -3.918 1.00 89.75 95 LEU A C 1
ATOM 653 O O . LEU A 1 95 ? 3.174 -8.073 -3.382 1.00 89.75 95 LEU A O 1
ATOM 657 N N . VAL A 1 96 ? 4.167 -10.040 -3.825 1.00 92.62 96 VAL A N 1
ATOM 658 C CA . VAL A 1 96 ? 3.193 -10.858 -3.084 1.00 92.62 96 VAL A CA 1
ATOM 659 C C . VAL A 1 96 ? 3.212 -10.510 -1.599 1.00 92.62 96 VAL A C 1
ATOM 661 O O . VAL A 1 96 ? 2.149 -10.330 -1.004 1.00 92.62 96 VAL A O 1
ATOM 664 N N . ALA A 1 97 ? 4.391 -10.360 -0.994 1.00 94.69 97 ALA A N 1
ATOM 665 C CA . ALA A 1 97 ? 4.522 -9.966 0.406 1.00 94.69 97 ALA A CA 1
ATOM 666 C C . ALA A 1 97 ? 3.929 -8.571 0.656 1.00 94.69 97 ALA A C 1
ATOM 668 O O . ALA A 1 97 ? 3.168 -8.387 1.608 1.00 94.69 97 ALA A O 1
ATOM 669 N N . GLY A 1 98 ? 4.220 -7.609 -0.224 1.00 93.00 98 GLY A N 1
ATOM 670 C CA . GLY A 1 98 ? 3.701 -6.247 -0.139 1.00 93.00 98 GLY A CA 1
ATOM 671 C C . GLY A 1 98 ? 2.180 -6.190 -0.260 1.00 93.00 98 GLY A C 1
ATOM 672 O O . GLY A 1 98 ? 1.509 -5.580 0.576 1.00 93.00 98 GLY A O 1
ATOM 673 N N . LEU A 1 99 ? 1.625 -6.904 -1.243 1.00 92.56 99 LEU A N 1
ATOM 674 C CA . LEU A 1 99 ? 0.183 -7.026 -1.438 1.00 92.56 99 LEU A CA 1
ATOM 675 C C . LEU A 1 99 ? -0.489 -7.701 -0.240 1.00 92.56 99 LEU A C 1
ATOM 677 O O . LEU A 1 99 ? -1.489 -7.202 0.269 1.00 92.56 99 LEU A O 1
ATOM 681 N N . THR A 1 100 ? 0.085 -8.796 0.257 1.00 95.56 100 THR A N 1
ATOM 682 C CA . THR A 1 100 ? -0.451 -9.531 1.409 1.00 95.56 100 THR A CA 1
ATOM 683 C C . THR A 1 100 ? -0.460 -8.660 2.662 1.00 95.56 100 THR A C 1
ATOM 685 O O . THR A 1 100 ? -1.467 -8.617 3.365 1.00 95.56 100 THR A O 1
ATOM 688 N N . ALA A 1 101 ? 0.617 -7.916 2.925 1.00 94.81 101 ALA A N 1
ATOM 689 C CA . ALA A 1 101 ? 0.696 -6.992 4.054 1.00 94.81 101 ALA A CA 1
ATOM 690 C C . ALA A 1 101 ? -0.374 -5.891 3.972 1.00 94.81 101 ALA A C 1
ATOM 692 O O . ALA A 1 101 ? -1.054 -5.610 4.962 1.00 94.81 101 ALA A O 1
ATOM 693 N N . LEU A 1 102 ? -0.560 -5.303 2.788 1.00 92.50 102 LEU A N 1
ATOM 694 C CA . LEU A 1 102 ? -1.544 -4.249 2.558 1.00 92.50 102 LEU A CA 1
ATOM 695 C C . LEU A 1 102 ? -2.982 -4.765 2.724 1.00 92.50 102 LEU A C 1
ATOM 697 O O . LEU A 1 102 ? -3.782 -4.155 3.438 1.00 92.50 102 LEU A O 1
ATOM 701 N N . LEU A 1 103 ? -3.295 -5.917 2.125 1.00 93.94 103 LEU A N 1
ATOM 702 C CA . LEU A 1 103 ? -4.606 -6.560 2.236 1.00 93.94 103 LEU A CA 1
ATOM 703 C C . LEU A 1 103 ? -4.896 -7.017 3.667 1.00 93.94 103 LEU A C 1
ATOM 705 O O . LEU A 1 103 ? -6.015 -6.842 4.145 1.00 93.94 103 LEU A O 1
ATOM 709 N N . ALA A 1 104 ? -3.899 -7.544 4.381 1.00 96.06 104 ALA A N 1
ATOM 710 C CA . ALA A 1 104 ? -4.041 -7.919 5.782 1.00 96.06 104 ALA A CA 1
ATOM 711 C C . ALA A 1 104 ? -4.332 -6.695 6.659 1.00 96.06 104 ALA A C 1
ATOM 713 O O . ALA A 1 104 ? -5.265 -6.727 7.462 1.00 96.06 104 ALA A O 1
ATOM 714 N N . ALA A 1 105 ? -3.592 -5.594 6.479 1.00 95.06 105 ALA A N 1
ATOM 715 C CA . ALA A 1 105 ? -3.832 -4.355 7.216 1.00 95.06 105 ALA A CA 1
ATOM 716 C C . ALA A 1 105 ? -5.264 -3.837 7.000 1.00 95.06 105 ALA A C 1
ATOM 718 O O . ALA A 1 105 ? -5.962 -3.510 7.965 1.00 95.06 105 ALA A O 1
ATOM 719 N N . PHE A 1 106 ? -5.719 -3.824 5.744 1.00 93.75 106 PHE A N 1
ATOM 720 C CA . PHE A 1 106 ? -7.074 -3.418 5.382 1.00 93.75 106 PHE A CA 1
ATOM 721 C C . PHE A 1 106 ? -8.138 -4.356 5.963 1.00 93.75 106 PHE A C 1
ATOM 723 O O . PHE A 1 106 ? -9.070 -3.895 6.621 1.00 93.75 106 PHE A O 1
ATOM 730 N N . GLY A 1 107 ? -7.981 -5.669 5.788 1.00 95.31 107 GLY A N 1
ATOM 731 C CA . GLY A 1 107 ? -8.926 -6.672 6.278 1.00 95.31 107 GLY A CA 1
ATOM 732 C C . GLY A 1 107 ? -9.071 -6.656 7.800 1.00 95.31 107 GLY A C 1
ATOM 733 O O . GLY A 1 107 ? -10.184 -6.755 8.314 1.00 95.31 107 GLY A O 1
ATOM 734 N N . ILE A 1 108 ? -7.973 -6.453 8.535 1.00 96.19 108 ILE A N 1
ATOM 735 C CA . ILE A 1 108 ? -8.012 -6.329 9.997 1.00 96.19 108 ILE A CA 1
ATOM 736 C C . ILE A 1 108 ? -8.754 -5.053 10.413 1.00 96.19 108 ILE A C 1
ATOM 738 O O . ILE A 1 108 ? -9.646 -5.127 11.262 1.00 96.19 108 ILE A O 1
ATOM 742 N N . ALA A 1 109 ? -8.436 -3.902 9.807 1.00 94.25 109 ALA A N 1
ATOM 743 C CA . ALA A 1 109 ? -9.127 -2.642 10.089 1.00 94.25 109 ALA A CA 1
ATOM 744 C C . ALA A 1 109 ? -10.634 -2.742 9.787 1.00 94.25 109 ALA A C 1
ATOM 746 O O . ALA A 1 109 ? -11.467 -2.286 10.576 1.00 94.25 109 ALA A O 1
ATOM 747 N N . LEU A 1 110 ? -10.995 -3.411 8.690 1.00 94.62 110 LEU A N 1
ATOM 748 C CA . LEU A 1 110 ? -12.379 -3.655 8.299 1.00 94.62 110 LEU A CA 1
ATOM 749 C C . LEU A 1 110 ? -13.104 -4.552 9.312 1.00 94.62 110 LEU A C 1
ATOM 751 O O . LEU A 1 110 ? -14.181 -4.205 9.796 1.00 94.62 110 LEU A O 1
ATOM 755 N N . ALA A 1 111 ? -12.490 -5.671 9.701 1.00 94.38 111 ALA A N 1
ATOM 756 C CA . ALA A 1 111 ? -13.055 -6.596 10.680 1.00 94.38 111 ALA A CA 1
ATOM 757 C C . ALA A 1 111 ? -13.233 -5.950 12.066 1.00 94.38 111 ALA A C 1
ATOM 759 O O . ALA A 1 111 ? -14.201 -6.227 12.772 1.00 94.38 111 ALA A O 1
ATOM 760 N N . GLU A 1 112 ? -12.311 -5.086 12.494 1.00 93.44 112 GLU A N 1
ATOM 761 C CA . GLU A 1 112 ? -12.457 -4.308 13.735 1.00 93.44 112 GLU A CA 1
ATOM 762 C C . GLU A 1 112 ? -13.569 -3.264 13.655 1.00 93.44 112 GLU A C 1
ATOM 764 O O . GLU A 1 112 ? -14.285 -3.055 14.636 1.00 93.44 112 GLU A O 1
ATOM 769 N N . THR A 1 113 ? -13.772 -2.671 12.481 1.00 91.88 113 THR A N 1
ATOM 770 C CA . THR A 1 113 ? -14.884 -1.747 12.240 1.00 91.88 113 THR A CA 1
ATOM 771 C C . THR A 1 113 ? -16.224 -2.461 12.372 1.00 91.88 113 THR A C 1
ATOM 773 O O . THR A 1 113 ? -17.072 -2.018 13.145 1.00 91.88 113 THR A O 1
ATOM 776 N N . PHE A 1 114 ? -16.394 -3.619 11.727 1.00 92.44 114 PHE A N 1
ATOM 777 C CA . PHE A 1 114 ? -17.622 -4.410 11.861 1.00 92.44 114 PHE A CA 1
ATOM 778 C C . PHE A 1 114 ? -17.879 -4.860 13.302 1.00 92.44 114 PHE A C 1
ATOM 780 O O . PHE A 1 114 ? -18.991 -4.700 13.803 1.00 92.44 114 PHE A O 1
ATOM 787 N N . ARG A 1 115 ? -16.846 -5.341 14.008 1.00 90.38 115 ARG A N 1
ATOM 788 C CA . ARG A 1 115 ? -16.965 -5.725 15.427 1.00 90.38 115 ARG A CA 1
ATOM 789 C C . ARG A 1 115 ? -17.388 -4.555 16.318 1.00 90.38 115 ARG A C 1
ATOM 791 O O . ARG A 1 115 ? -18.216 -4.732 17.207 1.00 90.38 115 ARG A O 1
ATOM 798 N N . SER A 1 116 ? -16.860 -3.361 16.058 1.00 86.62 116 SER A N 1
ATOM 799 C CA . SER A 1 116 ? -17.178 -2.152 16.827 1.00 86.62 116 SER A CA 1
ATOM 800 C C . SER A 1 116 ? -18.615 -1.667 16.628 1.00 86.62 116 SER A C 1
ATOM 802 O O . SER A 1 116 ? -19.202 -1.098 17.549 1.00 86.62 116 SER A O 1
ATOM 804 N N . THR A 1 117 ? -19.189 -1.884 15.445 1.00 83.06 117 THR A N 1
ATOM 805 C CA . THR A 1 117 ? -20.584 -1.534 15.149 1.00 83.06 117 THR A CA 1
ATOM 806 C C . THR A 1 117 ? -21.558 -2.460 15.876 1.00 83.06 117 THR A C 1
ATOM 808 O O . THR A 1 117 ? -22.515 -1.975 16.483 1.00 83.06 117 THR A O 1
ATOM 811 N N . THR A 1 118 ? -21.290 -3.770 15.891 1.00 82.06 118 THR A N 1
ATOM 812 C CA . THR A 1 118 ? -22.121 -4.751 16.609 1.00 82.06 118 THR A CA 1
ATOM 813 C C . THR A 1 118 ? -22.189 -4.444 18.106 1.00 82.06 118 THR A C 1
ATOM 815 O O . THR A 1 118 ? -23.280 -4.406 18.672 1.00 82.06 118 THR A O 1
ATOM 818 N N . ASP A 1 119 ? -21.048 -4.126 18.723 1.00 78.06 119 ASP A N 1
ATOM 819 C CA . ASP A 1 119 ? -20.943 -3.762 20.145 1.00 78.06 119 ASP A CA 1
ATOM 820 C C . ASP A 1 119 ? -21.835 -2.555 20.511 1.00 78.06 119 ASP A C 1
ATOM 822 O O . ASP A 1 119 ? -22.551 -2.568 21.509 1.00 78.06 119 ASP A O 1
ATOM 826 N N . ARG A 1 120 ? -21.895 -1.531 19.645 1.00 73.50 120 ARG A N 1
ATOM 827 C CA . ARG A 1 120 ? -22.746 -0.345 19.867 1.00 73.50 120 ARG A CA 1
ATOM 828 C C . ARG A 1 120 ? -24.241 -0.629 19.736 1.00 73.50 120 ARG A C 1
ATOM 830 O O . ARG A 1 120 ? -25.029 -0.017 20.449 1.00 73.50 120 ARG A O 1
ATOM 837 N N . SER A 1 121 ? -24.637 -1.535 18.842 1.00 76.38 121 SER A N 1
ATOM 838 C CA . SER A 1 121 ? -26.052 -1.878 18.631 1.00 76.38 121 SER A CA 1
ATOM 839 C C . SER A 1 121 ? -26.681 -2.659 19.795 1.00 76.38 121 SER A C 1
ATOM 841 O O . SER A 1 121 ? -27.900 -2.643 19.956 1.00 76.38 121 SER A O 1
ATOM 843 N N . GLY A 1 122 ? -25.862 -3.309 20.632 1.00 68.50 122 GLY A N 1
ATOM 844 C CA . GLY A 1 122 ? -26.313 -4.086 21.791 1.00 68.50 122 GLY A CA 1
ATOM 845 C C . GLY A 1 122 ? -26.600 -3.263 23.052 1.00 68.50 122 GLY A C 1
ATOM 846 O O . GLY A 1 122 ? -27.218 -3.775 23.988 1.00 68.50 122 GLY A O 1
ATOM 847 N N . VAL A 1 123 ? -26.194 -1.990 23.100 1.00 68.94 123 VAL A N 1
ATOM 848 C CA . VAL A 1 123 ? -26.441 -1.115 24.255 1.00 68.94 123 VAL A CA 1
ATOM 849 C C . VAL A 1 123 ? -27.896 -0.636 24.223 1.00 68.94 123 VAL A C 1
ATOM 851 O O . VAL A 1 123 ? -28.232 0.352 23.572 1.00 68.94 123 VAL A O 1
ATOM 854 N N . ARG A 1 124 ? -28.791 -1.341 24.931 1.00 67.25 124 ARG A N 1
ATOM 855 C CA . ARG A 1 124 ? -30.158 -0.856 25.189 1.00 67.25 124 ARG A CA 1
ATOM 856 C C . ARG A 1 124 ? -30.090 0.464 25.972 1.00 67.25 124 ARG A C 1
ATOM 858 O O . ARG A 1 124 ? -29.384 0.512 26.981 1.00 67.25 124 ARG A O 1
ATOM 865 N N . PRO A 1 125 ? -30.836 1.513 25.580 1.00 65.00 125 PRO A N 1
ATOM 866 C CA . PRO A 1 125 ? -30.906 2.728 26.376 1.00 65.00 125 PRO A CA 1
ATOM 867 C C . PRO A 1 125 ? -31.504 2.387 27.743 1.00 65.00 125 PRO A C 1
ATOM 869 O O . PRO A 1 125 ? -32.573 1.775 27.824 1.00 65.00 125 PRO A O 1
ATOM 872 N N . ALA A 1 126 ? -30.793 2.759 28.809 1.00 67.94 126 ALA A N 1
ATOM 873 C CA . ALA A 1 126 ? -31.304 2.671 30.167 1.00 67.94 126 ALA A CA 1
ATOM 874 C C . ALA A 1 126 ? -32.621 3.454 30.224 1.00 67.94 126 ALA A C 1
ATOM 876 O O . ALA A 1 126 ? -32.634 4.673 30.033 1.00 67.94 126 ALA A O 1
ATOM 877 N N . ARG A 1 127 ? -33.736 2.737 30.413 1.00 70.56 127 ARG A N 1
ATOM 878 C CA . ARG A 1 127 ? -35.029 3.359 30.694 1.00 70.56 127 ARG A CA 1
ATOM 879 C 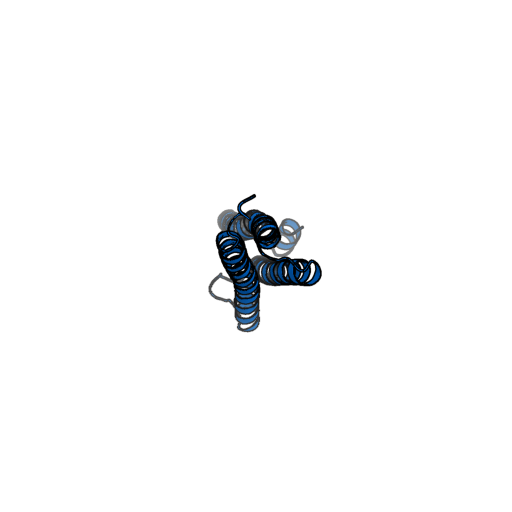C . ARG A 1 127 ? -34.868 4.132 32.002 1.00 70.56 127 ARG A C 1
ATOM 881 O O . ARG A 1 127 ? -34.564 3.522 33.025 1.00 70.56 127 ARG A O 1
ATOM 888 N N . ARG A 1 128 ? -34.968 5.458 31.903 1.00 72.81 128 ARG A N 1
ATOM 889 C CA . ARG A 1 128 ? -35.161 6.351 33.047 1.00 72.81 128 ARG A CA 1
ATOM 890 C C . ARG A 1 128 ? -36.556 6.159 33.618 1.00 72.81 128 ARG A C 1
ATOM 892 O O . ARG A 1 128 ? -37.460 5.828 32.816 1.00 72.81 128 ARG A O 1
#

Foldseek 3Di:
DLVVLCVVVVQPPDPVSVVVLVVLVVVLVCLVVVLVVLLVVLLVLLVQFPPDPVLSVVLSVLLVQLSVLLSVLSVCCSSVVHDPVPCPPVNVVSNVSSVCSNVVSNVVSNVRNVVVVVVVVPDDPPDD

Radius of gyration: 20.79 Å; chains: 1; bounding box: 58×26×64 Å